Protein AF-A0AAV5VV62-F1 (afdb_monomer)

Sequence (143 aa):
MAAVWFPQSERFVMMEMITSGNMFAATFSAIVTAALCLSPLGWPSAYYVYGIIASVWLLAWMILAADTPKLSKVISETEKEYLKINVQPKPKPAPSIPWRKVLTSRPLVACISCQVAFAYSGTIIQGFFPTFLRDELLVPLSL

Radius of gyration: 22.58 Å; Cα contacts (8 Å, |Δi|>4): 53; chains: 1; bounding box: 57×24×61 Å

Structure (mmCIF, N/CA/C/O backbone):
data_AF-A0AAV5VV62-F1
#
_entry.id   AF-A0AAV5VV62-F1
#
loop_
_atom_site.group_PDB
_atom_site.id
_atom_site.type_symbol
_atom_site.label_atom_id
_atom_site.label_alt_id
_atom_site.label_comp_id
_atom_site.label_asym_id
_atom_site.label_entity_id
_atom_site.label_seq_id
_atom_site.pdbx_PDB_ins_code
_atom_site.Cartn_x
_atom_site.Cartn_y
_atom_site.Cartn_z
_atom_site.occupancy
_atom_site.B_iso_or_equiv
_atom_site.auth_seq_id
_atom_site.auth_comp_id
_atom_site.auth_asym_id
_atom_site.auth_atom_id
_atom_site.pdbx_PDB_model_num
ATOM 1 N N . MET A 1 1 ? -10.902 -7.456 11.497 1.00 56.50 1 MET A N 1
ATOM 2 C CA . MET A 1 1 ? -9.752 -6.997 12.305 1.00 56.50 1 MET A CA 1
ATOM 3 C C . MET A 1 1 ? -9.806 -5.482 12.508 1.00 56.50 1 MET A C 1
ATOM 5 O O . MET A 1 1 ? -10.106 -5.076 13.618 1.00 56.50 1 MET A O 1
ATOM 9 N N . ALA A 1 2 ? -9.687 -4.645 11.466 1.00 62.97 2 ALA A N 1
ATOM 10 C CA . ALA A 1 2 ? -9.634 -3.175 11.610 1.00 62.97 2 ALA A CA 1
ATOM 11 C C . ALA A 1 2 ? -10.806 -2.521 12.379 1.00 62.97 2 ALA A C 1
ATOM 13 O O . ALA A 1 2 ? -10.600 -1.584 13.136 1.00 62.97 2 ALA A O 1
ATOM 14 N N . ALA A 1 3 ? -12.035 -3.034 12.249 1.00 66.12 3 ALA A N 1
ATOM 15 C CA . ALA A 1 3 ? -13.204 -2.453 12.924 1.00 66.12 3 ALA A CA 1
ATOM 16 C C . ALA A 1 3 ? -13.192 -2.578 14.464 1.00 66.12 3 ALA A C 1
ATOM 18 O O . ALA A 1 3 ? -14.009 -1.943 15.117 1.00 66.12 3 ALA A O 1
ATOM 19 N N . VAL A 1 4 ? -12.311 -3.412 15.031 1.00 71.88 4 VAL A N 1
ATOM 20 C CA . VAL A 1 4 ? -12.161 -3.599 16.489 1.00 71.88 4 VAL A CA 1
ATOM 21 C C . VAL A 1 4 ? -11.023 -2.734 17.050 1.00 71.88 4 VAL A C 1
ATOM 23 O O . VAL A 1 4 ? -10.949 -2.526 18.255 1.00 71.88 4 VAL A O 1
ATOM 26 N N . TRP A 1 5 ? -10.149 -2.237 16.173 1.00 75.00 5 TRP A N 1
ATOM 27 C CA . TRP A 1 5 ? -8.947 -1.482 16.523 1.00 75.00 5 TRP A CA 1
ATOM 28 C C . TRP A 1 5 ? -9.119 0.032 16.392 1.00 75.00 5 TRP A C 1
ATOM 30 O O . TRP A 1 5 ? -8.348 0.768 16.989 1.00 75.00 5 TRP A O 1
ATOM 40 N N . PHE A 1 6 ? -10.134 0.498 15.655 1.00 80.31 6 PHE A N 1
ATOM 41 C CA . PHE A 1 6 ? -10.339 1.923 15.396 1.00 80.31 6 PHE A CA 1
ATOM 42 C C . PHE A 1 6 ? -11.774 2.363 15.713 1.00 80.31 6 PHE A C 1
ATOM 44 O O . PHE A 1 6 ? -12.722 1.727 15.229 1.00 80.31 6 PHE A O 1
ATOM 51 N N . PRO A 1 7 ? -11.958 3.459 16.473 1.00 81.38 7 PRO A N 1
ATOM 52 C CA . PRO A 1 7 ? -13.250 4.120 16.639 1.00 81.38 7 PRO A CA 1
ATOM 53 C C . PRO A 1 7 ? -13.842 4.573 15.297 1.00 81.38 7 PRO A C 1
ATOM 55 O O . PRO A 1 7 ? -13.126 4.796 14.320 1.00 81.38 7 PRO A O 1
ATOM 58 N N . GLN A 1 8 ? -15.165 4.757 15.234 1.00 77.88 8 GLN A N 1
ATOM 59 C CA . GLN A 1 8 ? -15.838 5.182 13.995 1.00 77.88 8 GLN A CA 1
ATOM 60 C C . GLN A 1 8 ? -15.353 6.546 13.480 1.00 77.88 8 GLN A C 1
ATOM 62 O O . GLN A 1 8 ? -15.268 6.724 12.267 1.00 77.88 8 GLN A O 1
ATOM 67 N N . SER A 1 9 ? -15.008 7.472 14.380 1.00 80.31 9 SER A N 1
ATOM 68 C CA . SER A 1 9 ? -14.489 8.808 14.054 1.00 80.31 9 SER A CA 1
ATOM 69 C C . SER A 1 9 ? -13.128 8.771 13.354 1.00 80.31 9 SER A C 1
ATOM 71 O O . SER A 1 9 ? -12.882 9.552 12.443 1.00 80.31 9 SER A O 1
ATOM 73 N N . GLU A 1 10 ? -12.254 7.846 13.746 1.00 82.88 10 GLU A N 1
ATOM 74 C CA . GLU A 1 10 ? -10.865 7.770 13.266 1.00 82.88 10 GLU A CA 1
ATOM 75 C C . GLU A 1 10 ? -10.693 6.779 12.111 1.00 82.88 10 GLU A C 1
ATOM 77 O O . GLU A 1 10 ? -9.694 6.795 11.389 1.00 82.88 10 GLU A O 1
ATOM 82 N N . ARG A 1 11 ? -11.686 5.911 11.895 1.00 83.44 11 ARG A N 1
ATOM 83 C CA . ARG A 1 11 ? -11.614 4.836 10.905 1.00 83.44 11 ARG A CA 1
ATOM 84 C C . ARG A 1 11 ? -11.367 5.345 9.488 1.00 83.44 11 ARG A C 1
ATOM 86 O O . ARG A 1 11 ? -10.671 4.672 8.734 1.00 83.44 11 ARG A O 1
ATOM 93 N N . PHE A 1 12 ? -11.943 6.486 9.117 1.00 85.50 12 PHE A N 1
ATOM 94 C CA . PHE A 1 12 ? -11.744 7.054 7.785 1.00 85.50 12 PHE A CA 1
ATOM 95 C C . PHE A 1 12 ? -10.280 7.455 7.567 1.00 85.50 12 PHE A C 1
ATOM 97 O O . PHE A 1 12 ? -9.667 6.993 6.611 1.00 85.50 12 PHE A O 1
ATOM 104 N N . VAL A 1 13 ? -9.692 8.182 8.521 1.00 88.69 13 VAL A N 1
ATOM 105 C CA . VAL A 1 13 ? -8.282 8.608 8.483 1.00 88.69 13 VAL A CA 1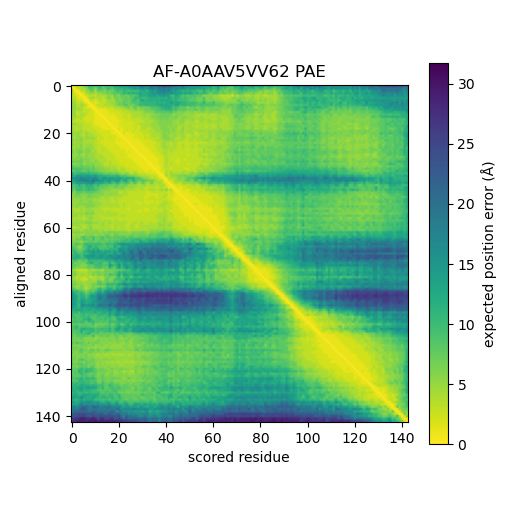
ATOM 106 C C . VAL A 1 13 ? -7.344 7.405 8.391 1.00 88.69 13 VAL A C 1
ATOM 108 O O . VAL A 1 13 ? -6.423 7.389 7.577 1.00 88.69 13 VAL A O 1
ATOM 111 N N . MET A 1 14 ? -7.609 6.351 9.166 1.00 86.69 14 MET A N 1
ATOM 112 C CA . MET A 1 14 ? -6.808 5.126 9.107 1.00 86.69 14 MET A CA 1
ATOM 113 C C . MET A 1 14 ? -6.905 4.422 7.751 1.00 86.69 14 MET A C 1
ATOM 115 O O . MET A 1 14 ? -5.900 3.937 7.236 1.00 86.69 14 MET A O 1
ATOM 119 N N . MET A 1 15 ? -8.095 4.374 7.147 1.00 87.19 15 MET A N 1
ATOM 120 C CA . MET A 1 15 ? -8.266 3.796 5.810 1.00 87.19 15 MET A CA 1
ATOM 121 C C . MET A 1 15 ? -7.532 4.606 4.740 1.00 87.19 15 MET A C 1
ATOM 123 O O . MET A 1 15 ? -6.899 4.020 3.857 1.00 87.19 15 MET A O 1
ATOM 127 N N . GLU A 1 16 ? -7.574 5.934 4.825 1.00 88.44 16 GLU A N 1
ATOM 128 C CA . GLU A 1 16 ? -6.830 6.807 3.916 1.00 88.44 16 GLU A CA 1
ATOM 129 C C . GLU A 1 16 ? -5.318 6.645 4.083 1.00 88.44 16 GLU A C 1
ATOM 131 O O . GLU A 1 16 ? -4.607 6.522 3.087 1.00 88.44 16 GLU A O 1
ATOM 136 N N . MET A 1 17 ? -4.826 6.546 5.320 1.00 90.25 17 MET A N 1
ATOM 137 C CA . MET A 1 17 ? -3.408 6.324 5.610 1.00 90.25 17 MET A CA 1
ATOM 138 C C . MET A 1 17 ? -2.900 4.985 5.057 1.00 90.25 17 MET A C 1
ATOM 140 O O . MET A 1 17 ? -1.804 4.911 4.505 1.00 90.25 17 MET A O 1
ATOM 144 N N . ILE A 1 18 ? -3.702 3.921 5.152 1.00 89.25 18 ILE A N 1
ATOM 145 C CA . ILE A 1 18 ? -3.361 2.625 4.545 1.00 89.25 18 ILE A CA 1
ATOM 146 C C . ILE A 1 18 ? -3.332 2.742 3.013 1.00 89.25 18 ILE A C 1
ATOM 148 O O . ILE A 1 18 ? -2.447 2.192 2.356 1.00 89.25 18 ILE A O 1
ATOM 152 N N . THR A 1 19 ? -4.283 3.478 2.437 1.00 89.25 19 THR A N 1
ATOM 153 C CA . THR A 1 19 ? -4.414 3.618 0.980 1.00 89.25 19 THR A CA 1
ATOM 154 C C . THR A 1 19 ? -3.299 4.477 0.379 1.00 89.25 19 THR A C 1
ATOM 156 O O . THR A 1 19 ? -2.788 4.151 -0.694 1.00 89.25 19 THR A O 1
ATOM 159 N N . SER A 1 20 ? -2.863 5.537 1.062 1.00 91.75 20 SER A N 1
ATOM 160 C CA . SER A 1 20 ? -1.759 6.390 0.601 1.00 91.75 20 SER A CA 1
ATOM 161 C C . SER A 1 20 ? -0.430 5.629 0.533 1.00 91.75 20 SER A C 1
ATOM 163 O O . SER A 1 20 ? 0.35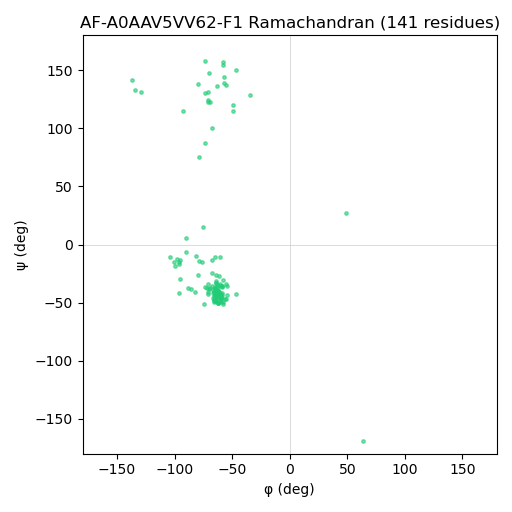0 5.832 -0.403 1.00 91.75 20 SER A O 1
ATOM 165 N N . GLY A 1 21 ? -0.221 4.667 1.440 1.00 90.19 21 GLY A N 1
ATOM 166 C CA . GLY A 1 21 ? 0.922 3.755 1.409 1.00 90.19 21 GLY A CA 1
ATOM 167 C C . GLY A 1 21 ? 1.049 2.984 0.091 1.00 90.19 21 GLY A C 1
ATOM 168 O O . GLY A 1 21 ? 2.162 2.778 -0.389 1.00 90.19 21 GLY A O 1
ATOM 169 N N . ASN A 1 22 ? -0.070 2.633 -0.554 1.00 89.12 22 ASN A N 1
ATOM 170 C CA . ASN A 1 22 ? -0.059 1.937 -1.844 1.00 89.12 22 ASN A CA 1
ATOM 171 C C . ASN A 1 22 ? 0.546 2.795 -2.969 1.00 89.12 22 ASN A C 1
ATOM 173 O O . ASN A 1 22 ? 1.347 2.307 -3.763 1.00 89.12 22 ASN A O 1
ATOM 177 N N . MET A 1 23 ? 0.203 4.085 -3.020 1.00 88.25 23 MET A N 1
ATOM 178 C CA . MET A 1 23 ? 0.731 5.007 -4.038 1.00 88.25 23 MET A CA 1
ATOM 179 C C . MET A 1 23 ? 2.222 5.285 -3.832 1.00 88.25 23 MET A C 1
ATOM 181 O O . MET A 1 23 ? 2.993 5.352 -4.795 1.00 88.25 23 MET A O 1
ATOM 185 N N . PHE A 1 24 ? 2.639 5.387 -2.568 1.00 91.50 24 PHE A N 1
ATOM 186 C CA . PHE A 1 24 ? 4.046 5.536 -2.217 1.00 91.50 24 PHE A CA 1
ATOM 187 C C . PHE A 1 24 ? 4.855 4.294 -2.608 1.00 91.50 24 PHE A C 1
ATOM 189 O O . PHE A 1 24 ? 5.885 4.408 -3.273 1.00 91.50 24 PHE A O 1
ATOM 196 N N . ALA A 1 25 ? 4.353 3.103 -2.269 1.00 90.25 25 ALA A N 1
ATOM 197 C CA . ALA A 1 25 ? 4.985 1.840 -2.630 1.00 90.25 25 ALA A CA 1
ATOM 198 C C . ALA A 1 25 ? 5.097 1.664 -4.152 1.00 90.25 25 ALA A C 1
ATOM 200 O O . ALA A 1 25 ? 6.148 1.248 -4.634 1.00 90.25 25 ALA A O 1
ATOM 201 N N . ALA A 1 26 ? 4.065 2.027 -4.921 1.00 88.50 26 ALA A N 1
ATOM 202 C CA . ALA A 1 26 ? 4.095 1.954 -6.382 1.00 88.50 26 ALA A CA 1
ATOM 203 C C . ALA A 1 26 ? 5.202 2.840 -6.983 1.00 88.50 26 ALA A C 1
ATOM 205 O O . ALA A 1 26 ? 6.015 2.367 -7.774 1.00 88.50 26 ALA A O 1
ATOM 206 N N . THR A 1 27 ? 5.293 4.101 -6.551 1.00 90.00 27 THR A N 1
ATOM 207 C CA . THR A 1 27 ? 6.326 5.032 -7.040 1.00 90.00 27 THR A CA 1
ATOM 208 C C . THR A 1 27 ? 7.729 4.580 -6.638 1.00 90.00 27 THR A C 1
ATOM 210 O O . THR A 1 27 ? 8.637 4.523 -7.467 1.00 90.00 27 THR A O 1
ATOM 213 N N . PHE A 1 28 ? 7.914 4.223 -5.366 1.00 91.69 28 PHE A N 1
ATOM 214 C CA . PHE A 1 28 ? 9.216 3.815 -4.851 1.00 91.69 28 PHE A CA 1
ATOM 215 C C . PHE A 1 28 ? 9.688 2.498 -5.478 1.00 91.69 28 PHE A C 1
ATOM 217 O O . PHE A 1 28 ? 10.849 2.374 -5.866 1.00 91.69 28 PHE A O 1
ATOM 224 N N . SER A 1 29 ? 8.785 1.525 -5.639 1.00 90.12 29 SER A N 1
ATOM 225 C CA . SER A 1 29 ? 9.119 0.247 -6.270 1.00 90.12 29 SER A CA 1
ATOM 226 C C . SER A 1 29 ? 9.498 0.403 -7.739 1.00 90.12 29 SER A C 1
ATOM 228 O O . SER A 1 29 ? 10.458 -0.232 -8.167 1.00 90.12 29 SER A O 1
ATOM 230 N N . ALA A 1 30 ? 8.836 1.286 -8.492 1.00 88.31 30 ALA A N 1
ATOM 231 C CA . ALA A 1 30 ? 9.201 1.560 -9.879 1.00 88.31 30 ALA A CA 1
ATOM 232 C C . ALA A 1 30 ? 10.643 2.090 -10.000 1.00 88.31 30 ALA A C 1
ATOM 234 O O . ALA A 1 30 ? 11.416 1.580 -10.810 1.00 88.31 30 ALA A O 1
ATOM 235 N N . ILE A 1 31 ? 11.034 3.051 -9.152 1.00 89.88 31 ILE A N 1
ATOM 236 C CA . ILE A 1 31 ? 12.390 3.630 -9.149 1.00 89.88 31 ILE A CA 1
ATOM 237 C C . ILE A 1 31 ? 13.435 2.579 -8.759 1.00 89.88 31 ILE A C 1
ATOM 239 O O . ILE A 1 31 ? 14.449 2.423 -9.439 1.00 89.88 31 ILE A O 1
ATOM 243 N N . VAL A 1 32 ? 13.184 1.838 -7.676 1.00 90.25 32 VAL A N 1
ATOM 244 C CA . VAL A 1 32 ? 14.109 0.806 -7.186 1.00 90.25 32 VAL A CA 1
ATOM 245 C C . VAL A 1 32 ? 14.256 -0.323 -8.203 1.00 90.25 32 VAL A C 1
ATOM 247 O O . VAL A 1 32 ? 15.374 -0.743 -8.488 1.00 90.25 32 VAL A O 1
ATOM 250 N N . THR A 1 33 ? 13.154 -0.780 -8.798 1.00 89.69 33 THR A N 1
ATOM 251 C CA . THR A 1 33 ? 13.179 -1.825 -9.831 1.00 89.69 33 THR A CA 1
ATOM 252 C C . THR A 1 33 ? 13.943 -1.353 -11.062 1.00 89.69 33 THR A C 1
ATOM 254 O O . THR A 1 33 ? 14.783 -2.095 -11.560 1.00 89.69 33 THR A O 1
ATOM 257 N N . ALA A 1 34 ? 13.725 -0.116 -11.520 1.00 87.44 34 ALA A N 1
ATOM 258 C CA . ALA A 1 34 ? 14.469 0.445 -12.646 1.00 87.44 34 ALA A CA 1
ATOM 259 C C . ALA A 1 34 ? 15.983 0.479 -12.369 1.00 87.44 34 ALA A C 1
ATOM 261 O O . ALA A 1 34 ? 16.769 0.018 -13.195 1.00 87.44 34 ALA A O 1
ATOM 262 N N . ALA A 1 35 ? 16.397 0.942 -11.185 1.00 87.69 35 ALA A N 1
ATOM 263 C CA . ALA A 1 35 ? 17.806 0.967 -10.792 1.00 87.69 35 ALA A CA 1
ATOM 264 C C . ALA A 1 35 ? 18.422 -0.443 -10.693 1.00 87.69 35 ALA A C 1
ATOM 266 O O . ALA A 1 35 ? 19.560 -0.656 -11.111 1.00 87.69 35 ALA A O 1
ATOM 267 N N . LEU A 1 36 ? 17.670 -1.416 -10.172 1.00 87.75 36 LEU A N 1
ATOM 268 C CA . LEU A 1 36 ? 18.113 -2.807 -10.046 1.00 87.75 36 LEU A CA 1
ATOM 269 C C . LEU A 1 36 ? 18.224 -3.512 -11.403 1.00 87.75 36 LEU A C 1
ATOM 271 O O . LEU A 1 36 ? 19.185 -4.250 -11.623 1.00 87.75 36 LEU A O 1
ATOM 275 N N . CYS A 1 37 ? 17.307 -3.244 -12.334 1.00 85.75 37 CYS A N 1
ATOM 276 C CA . CYS A 1 37 ? 17.363 -3.789 -13.691 1.00 85.75 37 CYS A CA 1
ATOM 277 C C . CYS A 1 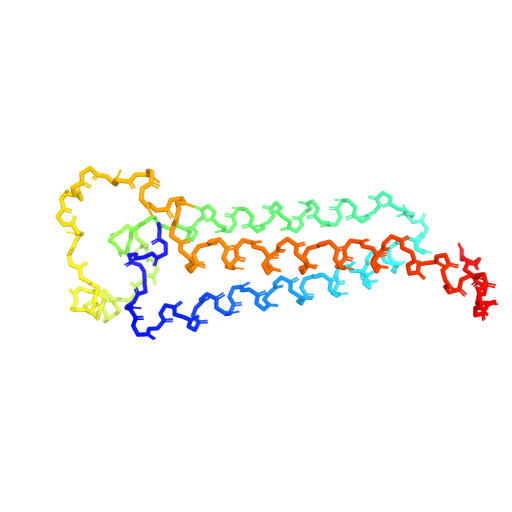37 ? 18.587 -3.300 -14.481 1.00 85.75 37 CYS A C 1
ATOM 279 O O . CYS A 1 37 ? 19.110 -4.058 -15.293 1.00 85.75 37 CYS A O 1
ATOM 281 N N . LEU A 1 38 ? 19.061 -2.075 -14.222 1.00 84.50 38 LEU A N 1
ATOM 282 C CA . LEU A 1 38 ? 20.275 -1.511 -14.833 1.00 84.50 38 LEU A CA 1
ATOM 283 C C . LEU A 1 38 ? 21.574 -2.023 -14.193 1.00 84.50 38 LEU A C 1
ATOM 285 O O . LEU A 1 38 ? 22.660 -1.831 -14.737 1.00 84.50 38 LEU A O 1
ATOM 289 N N . SER A 1 39 ? 21.480 -2.651 -13.022 1.00 83.81 39 SER A N 1
ATOM 290 C CA . SER A 1 39 ? 22.631 -3.222 -12.330 1.00 83.81 39 SER A CA 1
ATOM 291 C C . SER A 1 39 ? 23.110 -4.509 -13.025 1.00 83.81 39 SER A C 1
ATOM 293 O O . SER A 1 39 ? 22.321 -5.191 -13.684 1.00 83.81 39 SER A O 1
ATOM 295 N N . PRO A 1 40 ? 24.376 -4.926 -12.834 1.00 80.00 40 PRO A N 1
ATOM 296 C CA . PRO A 1 40 ? 24.900 -6.151 -13.446 1.00 80.00 40 PRO A CA 1
ATOM 297 C C . PRO A 1 40 ? 24.210 -7.434 -12.950 1.00 80.00 40 PRO A C 1
ATOM 299 O O . PRO A 1 40 ? 24.415 -8.497 -13.530 1.00 80.00 40 PRO A O 1
ATOM 302 N N . LEU A 1 41 ? 23.388 -7.354 -11.895 1.00 77.12 41 LEU A N 1
ATOM 303 C CA . LEU A 1 41 ? 22.574 -8.471 -11.412 1.00 77.12 41 LEU A CA 1
ATOM 304 C C . LEU A 1 41 ? 21.275 -8.659 -12.221 1.00 77.12 41 LEU A C 1
ATOM 306 O O . LEU A 1 41 ? 20.588 -9.667 -12.040 1.00 77.12 41 LEU A O 1
ATOM 310 N N . GLY A 1 42 ? 20.941 -7.709 -13.103 1.00 82.00 42 GLY A N 1
ATOM 311 C CA . GLY A 1 42 ? 19.790 -7.753 -13.998 1.00 82.00 42 GLY A CA 1
ATOM 312 C C . GLY A 1 42 ? 18.435 -7.769 -13.285 1.00 82.00 42 GLY A C 1
ATOM 313 O O . GLY A 1 42 ? 18.319 -7.580 -12.073 1.00 82.00 42 GLY A O 1
ATOM 314 N N . TRP A 1 43 ? 17.383 -8.043 -14.056 1.00 84.12 43 TRP A N 1
ATOM 315 C CA . TRP A 1 43 ? 15.998 -8.095 -13.578 1.00 84.12 43 TRP A CA 1
ATOM 316 C C . TRP A 1 43 ? 15.713 -9.099 -12.437 1.00 84.12 43 TRP A C 1
ATOM 318 O O . TRP A 1 43 ? 14.848 -8.795 -11.610 1.00 84.12 43 TRP A O 1
ATOM 328 N N . PRO A 1 44 ? 16.408 -10.255 -12.299 1.00 88.31 44 PRO A N 1
ATOM 329 C CA . PRO A 1 44 ? 16.124 -11.190 -11.207 1.00 88.31 44 PRO A CA 1
ATOM 330 C C . PRO A 1 44 ? 16.410 -10.597 -9.822 1.00 88.31 44 PRO A C 1
ATOM 332 O O . PRO A 1 44 ? 15.778 -10.988 -8.842 1.00 88.31 44 PRO A O 1
ATOM 335 N N . SER A 1 45 ? 17.328 -9.628 -9.731 1.00 88.19 45 SER A N 1
ATOM 336 C CA . SER A 1 45 ? 17.706 -8.977 -8.470 1.00 88.19 45 SER A CA 1
ATOM 337 C C . SER A 1 45 ? 16.530 -8.301 -7.758 1.00 88.19 45 SER A C 1
ATOM 339 O O . SER A 1 45 ? 16.432 -8.384 -6.532 1.00 88.19 45 SER A O 1
ATOM 341 N N . ALA A 1 46 ? 15.590 -7.718 -8.508 1.00 89.56 46 ALA A N 1
ATOM 342 C CA . ALA A 1 46 ? 14.398 -7.082 -7.954 1.00 89.56 46 ALA A CA 1
ATOM 343 C C . ALA A 1 46 ? 13.543 -8.080 -7.157 1.00 89.56 46 ALA A C 1
ATOM 345 O O . ALA A 1 46 ? 13.128 -7.791 -6.034 1.00 89.56 46 ALA A O 1
ATOM 346 N N . TYR A 1 47 ? 13.352 -9.291 -7.686 1.00 89.50 47 TYR A N 1
ATOM 347 C CA . TYR A 1 47 ? 12.576 -10.343 -7.026 1.00 89.50 47 TYR A CA 1
ATOM 348 C C . TYR A 1 47 ? 13.211 -10.782 -5.705 1.00 89.50 47 TYR A C 1
ATOM 350 O O . TYR A 1 47 ? 12.503 -10.950 -4.711 1.00 89.50 47 TYR A O 1
ATOM 358 N N . TYR A 1 48 ? 14.540 -10.915 -5.668 1.00 91.25 48 TYR A N 1
ATOM 359 C CA . TYR A 1 48 ? 15.252 -11.272 -4.441 1.00 91.25 48 TYR A CA 1
ATOM 360 C C . TYR A 1 48 ? 15.151 -10.175 -3.378 1.00 91.25 48 TYR A C 1
ATOM 362 O O . TYR A 1 48 ? 14.851 -10.474 -2.222 1.00 91.25 48 TYR A O 1
ATOM 370 N N . VAL A 1 49 ? 15.336 -8.906 -3.756 1.00 91.25 49 VAL A N 1
ATOM 371 C CA . VAL A 1 49 ? 15.249 -7.772 -2.821 1.00 91.25 49 VAL A CA 1
ATOM 372 C C . VAL A 1 49 ? 13.844 -7.661 -2.227 1.00 91.25 49 VAL A C 1
ATOM 374 O O . VAL A 1 49 ? 13.698 -7.637 -1.003 1.00 91.25 49 VAL A O 1
ATOM 377 N N . TYR A 1 50 ? 12.799 -7.667 -3.062 1.00 92.50 50 TYR A N 1
ATOM 378 C CA . TYR A 1 50 ? 11.421 -7.606 -2.568 1.00 92.50 50 TYR A CA 1
ATOM 379 C C . TYR A 1 50 ? 11.038 -8.842 -1.750 1.00 92.50 50 TYR A C 1
ATOM 381 O O . TYR A 1 50 ? 10.353 -8.708 -0.737 1.00 92.50 50 TYR A O 1
ATOM 389 N N . GLY A 1 51 ? 11.521 -10.029 -2.130 1.00 93.50 51 GLY A N 1
ATOM 390 C CA . GLY A 1 51 ? 11.291 -11.266 -1.385 1.00 93.50 51 GLY A CA 1
ATOM 391 C C . GLY A 1 51 ? 11.899 -11.243 0.020 1.00 93.50 51 GLY A C 1
ATOM 392 O O . GLY A 1 51 ? 11.234 -11.633 0.983 1.00 93.50 51 GLY A O 1
ATOM 393 N N . ILE A 1 52 ? 13.127 -10.734 0.169 1.00 95.06 52 ILE A N 1
ATOM 394 C CA . ILE A 1 52 ? 13.783 -10.599 1.478 1.00 95.06 52 ILE A CA 1
ATOM 395 C C . ILE A 1 52 ? 13.039 -9.579 2.343 1.00 95.06 52 ILE A C 1
ATOM 397 O O . ILE A 1 52 ? 12.714 -9.882 3.491 1.00 95.06 52 ILE A O 1
ATOM 401 N N . ILE A 1 53 ? 12.716 -8.403 1.794 1.00 94.50 53 ILE A N 1
ATOM 402 C CA . ILE A 1 53 ? 11.978 -7.358 2.521 1.00 94.50 53 ILE A CA 1
ATOM 403 C C . ILE A 1 53 ? 10.622 -7.894 2.998 1.00 94.50 53 ILE A C 1
ATOM 405 O O . ILE A 1 53 ? 10.278 -7.737 4.171 1.00 94.50 53 ILE A O 1
ATOM 409 N N . ALA A 1 54 ? 9.881 -8.580 2.124 1.00 93.81 54 ALA A N 1
ATOM 410 C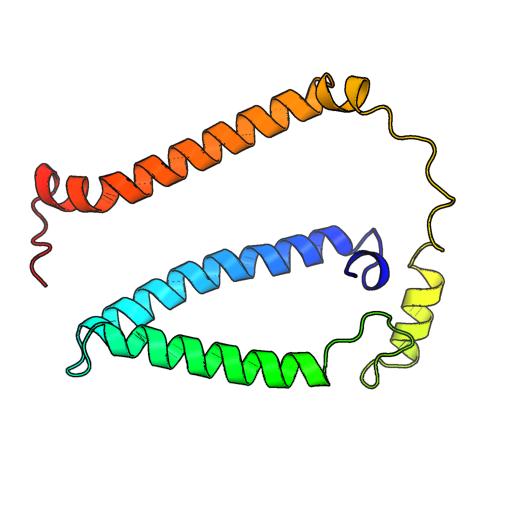 CA . ALA A 1 54 ? 8.599 -9.185 2.470 1.00 93.81 54 ALA A CA 1
ATOM 411 C C . ALA A 1 54 ? 8.742 -10.266 3.552 1.00 93.81 54 ALA A C 1
ATOM 413 O O . ALA A 1 54 ? 7.917 -10.333 4.460 1.00 93.81 54 ALA A O 1
ATOM 414 N N . SER A 1 55 ? 9.802 -11.075 3.497 1.00 96.06 55 SER A N 1
ATOM 415 C CA . SER A 1 55 ? 10.064 -12.123 4.492 1.00 96.06 55 SER A CA 1
ATOM 416 C C . SER A 1 55 ? 10.381 -11.536 5.868 1.00 96.06 55 SER A C 1
ATOM 418 O O . SER A 1 55 ? 9.810 -11.967 6.869 1.00 96.06 55 SER A O 1
ATOM 420 N N . VAL A 1 56 ? 11.241 -10.514 5.933 1.00 96.00 56 VAL A N 1
ATOM 421 C CA . VAL A 1 56 ? 11.558 -9.807 7.186 1.00 96.00 56 VAL A CA 1
ATOM 422 C C . VAL A 1 56 ? 10.306 -9.139 7.755 1.00 96.00 56 VAL A C 1
ATOM 424 O O . VAL A 1 56 ? 10.030 -9.258 8.950 1.00 96.00 56 VAL A O 1
ATOM 427 N N . TRP A 1 57 ? 9.512 -8.489 6.901 1.00 94.19 57 TRP A N 1
ATOM 428 C CA . TRP A 1 57 ? 8.255 -7.873 7.315 1.00 94.19 57 TRP A CA 1
ATOM 429 C C . TRP A 1 57 ? 7.241 -8.901 7.825 1.00 94.19 57 TRP A C 1
ATOM 431 O O . TRP A 1 57 ? 6.592 -8.664 8.839 1.00 94.19 57 TRP A O 1
ATOM 441 N N . LEU A 1 58 ? 7.141 -10.069 7.184 1.00 93.94 58 LEU A N 1
ATOM 442 C CA . LEU A 1 58 ? 6.273 -11.159 7.626 1.00 93.94 58 LEU A CA 1
ATOM 443 C C . LEU A 1 58 ? 6.675 -11.673 9.013 1.00 93.94 58 LEU A C 1
ATOM 445 O O . LEU A 1 58 ? 5.808 -11.868 9.862 1.00 93.94 58 LEU A O 1
ATOM 449 N N . LEU A 1 59 ? 7.974 -11.856 9.264 1.00 94.12 59 LEU A N 1
ATOM 450 C CA . LEU A 1 59 ? 8.479 -12.251 10.583 1.00 94.12 59 LEU A CA 1
ATOM 451 C C . LEU A 1 59 ? 8.117 -11.210 11.651 1.00 94.12 59 LEU A C 1
ATOM 453 O O . LEU A 1 59 ? 7.614 -11.575 12.713 1.00 94.12 59 LEU A O 1
ATOM 457 N N . ALA A 1 60 ? 8.308 -9.921 11.356 1.00 90.50 60 ALA A N 1
ATOM 458 C CA . ALA A 1 60 ? 7.902 -8.842 12.254 1.00 90.50 60 ALA A CA 1
ATOM 459 C C . ALA A 1 60 ? 6.383 -8.845 12.493 1.00 90.50 60 ALA A C 1
ATOM 461 O O . ALA A 1 60 ? 5.928 -8.730 13.633 1.00 90.50 60 ALA A O 1
ATOM 462 N N . TRP A 1 61 ? 5.592 -9.049 11.438 1.00 89.25 61 TRP A N 1
ATOM 463 C CA . TRP A 1 61 ? 4.137 -9.118 11.518 1.00 89.25 61 TRP A CA 1
ATOM 464 C C . TRP A 1 61 ? 3.663 -10.288 12.379 1.00 89.25 61 TRP A C 1
ATOM 466 O O . TRP A 1 61 ? 2.769 -10.107 13.195 1.00 89.25 61 TRP A O 1
ATOM 476 N N . MET A 1 62 ? 4.289 -11.463 12.283 1.00 86.56 62 MET A N 1
ATOM 477 C CA . MET A 1 62 ? 3.942 -12.609 13.135 1.00 86.56 62 MET A CA 1
ATOM 478 C C . MET A 1 62 ? 4.163 -12.341 14.630 1.00 86.56 62 MET A C 1
ATOM 480 O O . MET A 1 62 ? 3.484 -12.938 15.462 1.00 86.56 62 MET A O 1
ATOM 484 N N . ILE A 1 63 ? 5.096 -11.452 14.981 1.00 84.50 63 ILE A N 1
ATOM 485 C CA . ILE A 1 63 ? 5.382 -11.090 16.377 1.00 84.50 63 ILE A CA 1
ATOM 486 C C . ILE A 1 63 ? 4.443 -9.976 16.864 1.00 84.50 63 ILE A C 1
ATOM 488 O O . ILE A 1 63 ? 4.022 -9.985 18.022 1.00 84.50 63 ILE A O 1
ATOM 492 N N . LEU A 1 64 ? 4.136 -9.007 15.997 1.00 82.75 64 LEU A N 1
ATOM 493 C CA . LEU A 1 64 ? 3.437 -7.771 16.365 1.00 82.75 64 LEU A CA 1
ATOM 494 C C . LEU A 1 64 ? 1.921 -7.823 16.140 1.00 82.75 64 LEU A C 1
ATOM 496 O O . LEU A 1 64 ? 1.175 -7.144 16.847 1.00 82.75 64 LEU A O 1
ATOM 500 N N . ALA A 1 65 ? 1.451 -8.596 15.163 1.00 81.56 65 ALA A N 1
ATOM 501 C CA . ALA A 1 65 ? 0.044 -8.629 14.801 1.00 81.56 65 ALA A CA 1
ATOM 502 C C . ALA A 1 65 ? -0.780 -9.385 15.847 1.00 81.56 65 ALA A C 1
ATOM 504 O O . ALA A 1 65 ? -0.474 -10.515 16.224 1.00 81.56 65 ALA A O 1
ATOM 505 N N . ALA A 1 66 ? -1.872 -8.764 16.286 1.00 78.69 66 ALA A N 1
ATOM 506 C CA . ALA A 1 66 ? -2.834 -9.373 17.189 1.00 78.69 66 ALA A CA 1
ATOM 507 C C . ALA A 1 66 ? -4.260 -9.117 16.694 1.00 78.69 66 ALA A C 1
ATOM 509 O O . ALA A 1 66 ? -4.647 -7.987 16.393 1.00 78.69 66 ALA A O 1
ATOM 510 N N . ASP A 1 67 ? -5.079 -10.167 16.665 1.00 72.12 67 ASP A N 1
ATOM 511 C CA . ASP A 1 67 ? -6.453 -10.077 16.161 1.00 72.12 67 ASP A CA 1
ATOM 512 C C . ASP A 1 67 ? -7.371 -9.230 17.046 1.00 72.12 67 ASP A C 1
ATOM 514 O O . ASP A 1 67 ? -8.385 -8.701 16.585 1.00 72.12 67 ASP A O 1
ATOM 518 N N . THR A 1 68 ? -7.043 -9.112 18.333 1.00 65.94 68 THR A N 1
ATOM 519 C CA . THR A 1 68 ? -7.833 -8.365 19.314 1.00 65.94 68 THR A CA 1
ATOM 520 C C . THR A 1 68 ? -6.904 -7.547 20.211 1.00 65.94 68 THR A C 1
ATOM 522 O O . THR A 1 68 ? -5.900 -8.097 20.668 1.00 65.94 68 THR A O 1
ATOM 525 N N . PRO A 1 69 ? -7.271 -6.307 20.589 1.00 67.19 69 PRO A N 1
ATOM 526 C CA . PRO A 1 69 ? -6.500 -5.485 21.536 1.00 67.19 69 PRO A CA 1
ATOM 527 C C . PRO A 1 69 ? -6.352 -6.114 22.937 1.00 67.19 69 PRO A C 1
ATOM 529 O O . PRO A 1 69 ? -5.571 -5.664 23.766 1.00 67.19 69 PRO A O 1
ATOM 532 N N . LYS A 1 70 ? -7.093 -7.192 23.227 1.00 61.97 70 LYS A N 1
ATOM 533 C CA . LYS A 1 70 ? -6.931 -8.004 24.445 1.00 61.97 70 LYS A CA 1
ATOM 534 C C . LYS A 1 70 ? -5.759 -8.991 24.371 1.00 61.97 70 LYS A C 1
ATOM 536 O O . LYS A 1 70 ? -5.254 -9.390 25.410 1.00 61.97 70 LYS A O 1
ATOM 541 N N . LEU A 1 71 ? -5.376 -9.409 23.164 1.00 64.25 71 LEU A N 1
ATOM 542 C CA . LEU A 1 71 ? -4.314 -10.388 22.903 1.00 64.25 71 LEU A CA 1
ATOM 543 C C . LEU A 1 71 ? -2.982 -9.717 22.541 1.00 64.25 71 LEU A C 1
ATOM 545 O O . LEU A 1 71 ? -1.944 -10.374 22.529 1.00 64.25 71 LEU A O 1
ATOM 549 N N . SER A 1 72 ? -2.996 -8.415 22.252 1.00 66.62 72 SER A N 1
ATOM 550 C CA . SER A 1 72 ? -1.790 -7.657 21.939 1.00 66.62 72 SER A CA 1
ATOM 551 C C . SER A 1 72 ? -0.920 -7.461 23.176 1.00 66.62 72 SER A C 1
ATOM 553 O O . SER A 1 72 ? -1.359 -6.878 24.168 1.00 66.62 72 SER A O 1
ATOM 555 N N . LYS A 1 73 ? 0.344 -7.882 23.079 1.00 61.69 73 LYS A N 1
ATOM 556 C CA . LYS A 1 73 ? 1.366 -7.680 24.119 1.00 61.69 73 LYS A CA 1
ATOM 557 C C . LYS A 1 73 ? 1.921 -6.249 24.172 1.00 61.69 73 LYS A C 1
ATOM 559 O O . LYS A 1 73 ? 2.569 -5.901 25.147 1.00 61.69 73 LYS A O 1
ATOM 564 N N . VAL A 1 74 ? 1.684 -5.448 23.130 1.00 69.50 74 VAL A N 1
ATOM 565 C CA . VAL A 1 74 ? 2.349 -4.148 22.900 1.00 69.50 74 VAL A CA 1
ATOM 566 C C . VAL A 1 74 ? 1.451 -2.946 23.234 1.00 69.50 74 VAL A C 1
ATOM 568 O O . VAL A 1 74 ? 1.924 -1.819 23.296 1.00 69.50 74 VAL A O 1
ATOM 571 N N . ILE A 1 75 ? 0.154 -3.163 23.469 1.00 76.19 75 ILE A N 1
ATOM 572 C CA . ILE A 1 75 ? -0.804 -2.069 23.666 1.00 76.19 75 ILE A CA 1
ATOM 573 C C . ILE A 1 75 ? -0.736 -1.501 25.096 1.00 76.19 75 ILE A C 1
ATOM 575 O O . ILE A 1 75 ? -0.673 -2.259 26.071 1.00 76.19 75 ILE A O 1
ATOM 579 N N . SER A 1 76 ? -0.802 -0.173 25.223 1.00 77.25 76 SER A N 1
ATOM 580 C CA . SER A 1 76 ? -0.845 0.518 26.519 1.00 77.25 76 SER A CA 1
ATOM 581 C C . SER A 1 76 ? -2.185 0.296 27.231 1.00 77.25 76 SER A C 1
ATOM 583 O O . SER A 1 76 ? -3.235 0.218 26.593 1.00 77.25 76 SER A O 1
ATOM 585 N N . GLU A 1 77 ? -2.179 0.249 28.567 1.00 76.62 77 GLU A N 1
ATOM 586 C CA . GLU A 1 77 ? -3.413 0.161 29.368 1.00 76.62 77 GLU A CA 1
ATOM 587 C C . GLU A 1 77 ? -4.355 1.352 29.115 1.00 76.62 77 GLU A C 1
ATOM 589 O O . GLU A 1 77 ? -5.569 1.170 29.022 1.00 76.62 77 GLU A O 1
ATOM 594 N N . THR A 1 78 ? -3.802 2.549 28.886 1.00 77.25 78 THR A N 1
ATOM 595 C CA . THR A 1 78 ? -4.576 3.754 28.537 1.00 77.25 78 THR A CA 1
ATOM 596 C C . THR A 1 78 ? -5.337 3.596 27.218 1.00 77.25 78 THR A C 1
ATOM 598 O O . THR A 1 78 ? -6.502 3.977 27.109 1.00 77.25 78 THR A O 1
ATOM 601 N N . GLU A 1 79 ? -4.703 2.983 26.220 1.00 79.38 79 GLU A N 1
ATOM 602 C CA . GLU A 1 79 ? -5.296 2.739 24.906 1.00 79.38 79 GLU A CA 1
ATOM 603 C C . GLU A 1 79 ? -6.343 1.618 24.968 1.00 79.38 79 GLU A C 1
ATOM 605 O O . GLU A 1 79 ? -7.410 1.727 24.362 1.00 79.38 79 GLU A O 1
ATOM 610 N N . LYS A 1 80 ? -6.113 0.575 25.781 1.00 77.19 80 LYS A N 1
ATOM 611 C CA . LYS A 1 80 ? -7.129 -0.462 26.039 1.00 77.19 80 LYS A CA 1
ATOM 612 C C . LYS A 1 80 ? -8.406 0.131 26.626 1.00 77.19 80 LYS A C 1
ATOM 614 O O . LYS A 1 80 ? -9.498 -0.306 26.259 1.00 77.19 80 LYS A O 1
ATOM 619 N N . GLU A 1 81 ? -8.289 1.073 27.558 1.00 79.12 81 GLU A N 1
ATOM 620 C CA . GLU A 1 81 ? -9.444 1.725 28.177 1.00 79.12 81 GLU A CA 1
ATOM 621 C C . GLU A 1 81 ? -10.158 2.668 27.201 1.00 79.12 81 GLU A C 1
ATOM 623 O O . GLU A 1 81 ? -11.380 2.585 27.061 1.00 79.12 81 GLU A O 1
ATOM 628 N N . TYR A 1 82 ? -9.405 3.447 26.418 1.00 80.25 82 TYR A N 1
ATOM 629 C CA . TYR A 1 82 ? -9.950 4.264 25.330 1.00 80.25 82 TYR A CA 1
ATOM 630 C C . TYR A 1 82 ? -10.753 3.432 24.319 1.00 80.25 82 TYR A C 1
ATOM 632 O O . TYR A 1 82 ? -11.890 3.783 23.986 1.00 80.25 82 TYR A O 1
ATOM 640 N N . LEU A 1 83 ? -10.210 2.295 23.869 1.00 80.19 83 LEU A N 1
ATOM 641 C CA . LEU A 1 83 ? -10.885 1.412 22.917 1.00 80.19 83 LEU A CA 1
ATOM 642 C C . LEU A 1 83 ? -12.119 0.735 23.527 1.00 80.19 83 LEU A C 1
ATOM 644 O O . LEU A 1 83 ? -13.123 0.585 22.836 1.00 80.19 83 LEU A O 1
ATOM 648 N N . LYS A 1 84 ? -12.102 0.362 24.815 1.00 75.69 84 LYS A N 1
ATOM 649 C CA . LYS A 1 84 ? -13.295 -0.184 25.497 1.00 75.69 84 LYS A CA 1
ATOM 650 C C . LYS A 1 84 ? -14.463 0.804 25.514 1.00 75.69 84 LYS A C 1
ATOM 652 O O . LYS A 1 84 ? -15.608 0.366 25.443 1.00 75.69 84 LYS A O 1
ATOM 657 N N . ILE A 1 85 ? -14.173 2.098 25.639 1.00 77.38 85 ILE A N 1
ATOM 658 C CA . ILE A 1 85 ? -15.187 3.156 25.720 1.00 77.38 85 ILE A CA 1
ATOM 659 C C . ILE A 1 85 ? -15.685 3.546 24.320 1.00 77.38 85 ILE A C 1
ATOM 661 O O . ILE A 1 85 ? -16.884 3.731 24.126 1.00 77.38 85 ILE A O 1
ATOM 665 N N . ASN A 1 86 ? -14.783 3.645 23.337 1.00 76.69 86 ASN A N 1
ATOM 666 C CA . ASN A 1 86 ? -15.082 4.242 22.028 1.00 76.69 86 ASN A CA 1
ATOM 667 C C . ASN A 1 86 ? -15.363 3.232 20.902 1.00 76.69 86 ASN A C 1
ATOM 669 O O . ASN A 1 86 ? -15.911 3.604 19.861 1.00 76.69 86 ASN A O 1
ATOM 673 N N . VAL A 1 87 ? -15.022 1.952 21.079 1.00 76.25 87 VAL A N 1
ATOM 674 C CA . VAL A 1 87 ? -15.362 0.892 20.120 1.00 76.25 87 VAL A CA 1
ATOM 675 C C . VAL A 1 87 ? -16.685 0.261 20.542 1.00 76.25 87 VAL A C 1
ATOM 677 O O . VAL A 1 87 ? -16.783 -0.368 21.594 1.00 76.25 87 VAL A O 1
ATOM 680 N N . GLN A 1 88 ? -17.723 0.418 19.713 1.00 64.81 8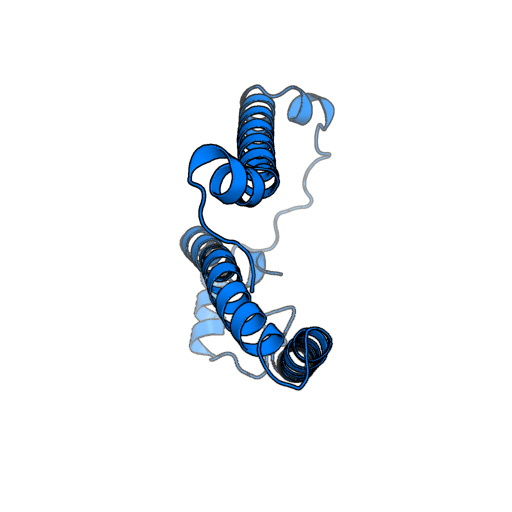8 GLN A N 1
ATOM 681 C CA . GLN A 1 88 ? -19.040 -0.145 20.016 1.00 64.81 88 GLN A CA 1
ATOM 682 C C . GLN A 1 88 ? -18.959 -1.671 20.230 1.00 64.81 88 GLN A C 1
ATOM 684 O O . GLN A 1 88 ? -18.274 -2.365 19.467 1.00 64.81 88 GLN A O 1
ATOM 689 N N . PRO A 1 89 ? -19.676 -2.223 21.229 1.00 61.47 89 PRO A N 1
ATOM 690 C CA . PRO A 1 89 ? -19.768 -3.664 21.416 1.00 61.47 89 PRO A CA 1
ATOM 691 C C . PRO A 1 89 ? -20.321 -4.317 20.144 1.00 61.47 89 PRO A C 1
ATOM 693 O O . PRO A 1 89 ? -21.159 -3.729 19.459 1.00 61.47 89 PRO A O 1
ATOM 696 N N . LYS A 1 90 ? -19.810 -5.519 19.827 1.00 60.19 90 LYS A N 1
ATOM 697 C CA . LYS A 1 90 ? -20.101 -6.280 18.597 1.00 60.19 90 LYS A CA 1
ATOM 698 C C . LYS A 1 90 ? -21.553 -6.069 18.137 1.00 60.19 90 LYS A C 1
ATOM 700 O O . LYS A 1 90 ? -22.459 -6.275 18.950 1.00 60.19 90 LYS A O 1
ATOM 705 N N . PRO A 1 91 ? -21.793 -5.703 16.863 1.00 62.25 91 PRO A N 1
ATOM 706 C CA . PRO A 1 91 ? -23.151 -5.526 16.373 1.00 62.25 91 PRO A CA 1
ATOM 707 C C . PRO A 1 91 ? -23.956 -6.806 16.626 1.00 62.25 91 PR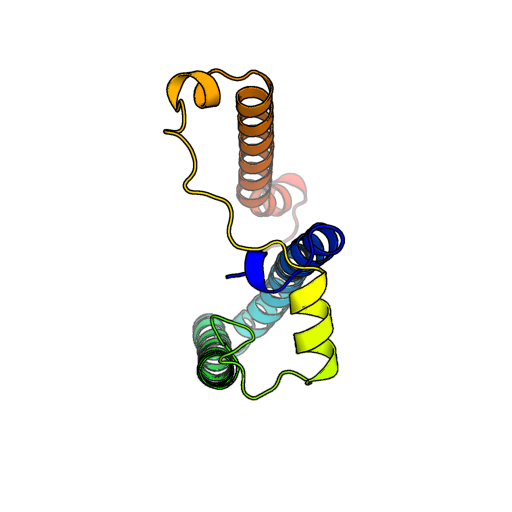O A C 1
ATOM 709 O O . PRO A 1 91 ? -23.448 -7.916 16.441 1.00 62.25 91 PRO A O 1
ATOM 712 N N . LYS A 1 92 ? -25.206 -6.639 17.085 1.00 62.75 92 LYS A N 1
ATOM 713 C CA . LYS A 1 92 ? -26.199 -7.719 17.221 1.00 62.75 92 LYS A CA 1
ATOM 714 C C . LYS A 1 92 ? -26.223 -8.557 15.931 1.00 62.75 92 LYS A C 1
ATOM 716 O O . LYS A 1 92 ? -25.948 -7.986 14.873 1.00 62.75 92 LYS A O 1
ATOM 721 N N . PRO A 1 93 ? -26.548 -9.868 15.985 1.00 67.75 93 PRO A N 1
ATOM 722 C CA . PRO A 1 93 ? -26.609 -10.703 14.787 1.00 67.75 93 PRO A CA 1
ATOM 723 C C . PRO A 1 93 ? -27.441 -9.989 13.724 1.00 67.75 93 PRO A C 1
ATOM 725 O O . PRO A 1 93 ? -28.610 -9.668 13.945 1.00 67.75 93 PRO A O 1
ATOM 728 N N . ALA A 1 94 ? -26.778 -9.635 12.622 1.00 68.75 94 ALA A N 1
ATOM 729 C CA . ALA A 1 94 ? -27.388 -8.829 11.586 1.00 68.75 94 ALA A CA 1
ATOM 730 C C . ALA A 1 94 ? -28.564 -9.616 10.987 1.00 68.75 94 ALA A C 1
ATOM 732 O O . ALA A 1 94 ? -28.423 -10.819 10.745 1.00 68.75 94 ALA A O 1
ATOM 733 N N . PRO A 1 95 ? -29.720 -8.975 10.748 1.00 77.62 95 PRO A N 1
ATOM 734 C CA . PRO A 1 95 ? -30.803 -9.622 10.023 1.00 77.62 95 PRO A CA 1
ATOM 735 C C . PRO A 1 95 ? -30.316 -10.066 8.637 1.00 77.62 95 PRO A C 1
ATOM 737 O O . PRO A 1 95 ? -29.372 -9.491 8.089 1.00 77.62 95 PRO A O 1
ATOM 740 N N . SER A 1 96 ? -30.970 -11.087 8.072 1.00 81.50 96 SER A N 1
ATOM 741 C CA . SER A 1 96 ? -30.640 -11.612 6.742 1.00 81.50 96 SER A CA 1
ATOM 742 C C . SER A 1 96 ? -30.536 -10.472 5.726 1.00 81.50 96 SER A C 1
ATOM 744 O O . SER A 1 96 ? -31.484 -9.706 5.530 1.00 81.50 96 SER A O 1
ATOM 746 N N . ILE A 1 97 ? -29.355 -10.329 5.122 1.00 81.06 97 ILE A N 1
ATOM 747 C CA . ILE A 1 97 ? -29.043 -9.220 4.221 1.00 81.06 97 ILE A CA 1
ATOM 748 C C . ILE A 1 97 ? -29.871 -9.402 2.940 1.00 81.06 97 ILE A C 1
ATOM 750 O O . ILE A 1 97 ? -29.741 -10.431 2.271 1.00 81.06 97 ILE A O 1
ATOM 754 N N . PRO A 1 98 ? -30.706 -8.425 2.539 1.00 88.00 98 PRO A N 1
ATOM 755 C CA . PRO A 1 98 ? -31.521 -8.541 1.337 1.00 88.00 98 PRO A CA 1
ATOM 756 C C . PRO A 1 98 ? -30.676 -8.270 0.082 1.00 88.00 98 PRO A C 1
ATOM 758 O O . PRO A 1 98 ? -30.799 -7.216 -0.546 1.00 88.00 98 PRO A O 1
ATOM 761 N N . TRP A 1 99 ? -29.833 -9.230 -0.308 1.00 87.00 99 TRP A N 1
ATOM 762 C CA . TRP A 1 99 ? -28.873 -9.134 -1.419 1.00 87.00 99 TRP A CA 1
ATOM 763 C C . TRP A 1 99 ? -29.462 -8.557 -2.706 1.00 87.00 99 TRP A C 1
ATOM 765 O O . TRP A 1 99 ? -28.859 -7.686 -3.323 1.00 87.00 99 TRP A O 1
ATOM 775 N N . ARG A 1 100 ? -30.683 -8.966 -3.075 1.00 84.06 100 ARG A N 1
ATOM 776 C CA . ARG A 1 100 ? -31.356 -8.459 -4.278 1.00 84.06 100 ARG A CA 1
ATOM 777 C C . 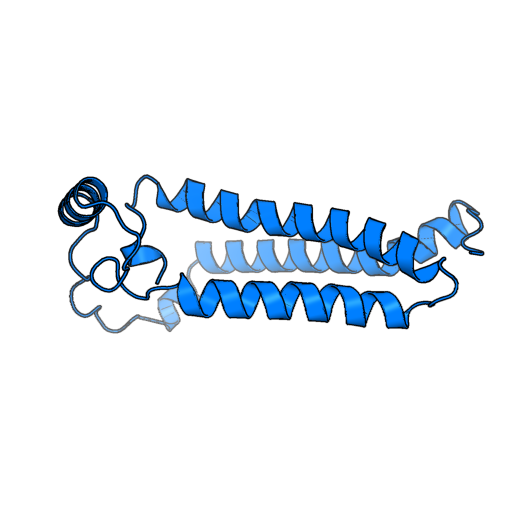ARG A 1 100 ? -31.606 -6.949 -4.210 1.00 84.06 100 ARG A C 1
ATOM 779 O O . ARG A 1 100 ? -31.358 -6.251 -5.181 1.00 84.06 100 ARG A O 1
ATOM 786 N N . LYS A 1 101 ? -32.048 -6.430 -3.059 1.00 84.06 101 LYS A N 1
ATOM 787 C CA . LYS A 1 101 ? -32.287 -4.986 -2.877 1.00 84.06 101 LYS A CA 1
ATOM 788 C C . LYS A 1 101 ? -30.982 -4.194 -2.816 1.00 84.06 101 LYS A C 1
ATOM 790 O O . LYS A 1 101 ? -30.943 -3.067 -3.295 1.00 84.06 101 LYS A O 1
ATOM 795 N N . VAL A 1 102 ? -29.927 -4.787 -2.258 1.00 86.00 102 VAL A N 1
ATOM 796 C CA . VAL A 1 102 ? -28.590 -4.179 -2.224 1.00 86.00 102 VAL A CA 1
ATOM 797 C C . VAL A 1 102 ? -28.035 -4.048 -3.643 1.00 86.00 102 VAL A C 1
ATOM 799 O O . VAL A 1 102 ? -27.654 -2.949 -4.041 1.00 86.00 102 VAL A O 1
ATOM 802 N N . LEU A 1 103 ? -28.079 -5.126 -4.433 1.00 85.31 103 LEU A N 1
ATOM 803 C CA . LEU A 1 103 ? -27.552 -5.157 -5.802 1.00 85.31 103 LEU A CA 1
ATOM 804 C C . LEU A 1 103 ? -28.291 -4.217 -6.763 1.00 85.31 103 LEU A C 1
ATOM 806 O O . LEU A 1 103 ? -27.671 -3.650 -7.654 1.00 85.31 103 LEU A O 1
ATOM 810 N N . THR A 1 104 ? -29.598 -4.013 -6.581 1.00 88.50 104 THR A N 1
ATOM 811 C CA . THR A 1 104 ? -30.389 -3.088 -7.418 1.00 88.50 104 THR A CA 1
ATOM 812 C C . THR A 1 104 ? -30.423 -1.655 -6.867 1.00 88.50 104 THR A C 1
ATOM 814 O O . THR A 1 104 ? -31.143 -0.802 -7.387 1.00 88.50 104 THR A O 1
ATOM 817 N N . SER A 1 105 ? -29.679 -1.352 -5.800 1.00 93.12 105 SER A N 1
ATOM 818 C CA . SER A 1 105 ? -29.668 -0.003 -5.233 1.00 93.12 105 SER A CA 1
ATOM 819 C C . SER A 1 105 ? -28.927 0.978 -6.154 1.00 93.12 105 SER A C 1
ATOM 821 O O . SER A 1 105 ? -27.812 0.719 -6.606 1.00 93.12 105 SER A O 1
ATOM 823 N N . ARG A 1 106 ? -29.547 2.137 -6.424 1.00 90.12 106 ARG A N 1
ATOM 824 C CA . ARG A 1 106 ? -28.968 3.186 -7.287 1.00 90.12 106 ARG A CA 1
ATOM 825 C C . ARG A 1 106 ? -27.565 3.636 -6.844 1.00 90.12 106 ARG A C 1
ATOM 827 O O . ARG A 1 106 ? -26.709 3.747 -7.718 1.00 90.12 106 ARG A O 1
ATOM 834 N N . PRO A 1 107 ? -27.290 3.852 -5.540 1.00 91.69 107 PRO A N 1
ATOM 835 C CA . PRO A 1 107 ? -25.957 4.256 -5.098 1.00 91.69 107 PRO A CA 1
ATOM 836 C C . PRO A 1 107 ? -24.898 3.187 -5.375 1.00 91.69 107 PRO A C 1
ATOM 838 O O . PRO A 1 107 ? -23.799 3.519 -5.800 1.00 91.69 107 PRO A O 1
ATOM 841 N N . LEU A 1 108 ? -25.229 1.902 -5.194 1.00 91.44 108 LEU A N 1
ATOM 842 C CA . LEU A 1 108 ? -24.289 0.813 -5.453 1.00 91.44 108 LEU A CA 1
ATOM 843 C C . LEU A 1 108 ? -23.946 0.722 -6.942 1.00 91.44 108 LEU A C 1
ATOM 845 O O . LEU A 1 108 ? -22.772 0.661 -7.290 1.00 91.44 108 LEU A O 1
ATOM 849 N N . VAL A 1 109 ? -24.956 0.751 -7.817 1.00 92.12 109 VAL A N 1
ATOM 850 C CA . VAL A 1 109 ? -24.739 0.694 -9.271 1.00 92.12 109 VAL A CA 1
ATOM 851 C C . VAL A 1 109 ? -23.915 1.895 -9.742 1.00 92.12 109 VAL A C 1
ATOM 853 O O . VAL A 1 109 ? -22.974 1.717 -10.513 1.00 92.12 109 VAL A O 1
ATOM 856 N N . ALA A 1 110 ? -24.200 3.096 -9.225 1.00 93.81 110 ALA A N 1
ATOM 857 C CA . ALA A 1 110 ? -23.411 4.290 -9.515 1.00 93.81 110 ALA A CA 1
ATOM 858 C C . ALA A 1 110 ? -21.945 4.124 -9.073 1.00 93.81 110 ALA A C 1
ATOM 860 O O . ALA A 1 110 ? -21.039 4.314 -9.886 1.00 93.81 110 ALA A O 1
ATOM 861 N N . CYS A 1 111 ? -21.699 3.686 -7.834 1.00 93.69 111 CYS A N 1
ATOM 862 C CA . CYS A 1 111 ? -20.345 3.443 -7.330 1.00 93.69 111 CYS A CA 1
ATOM 863 C C . CYS A 1 111 ? -19.593 2.383 -8.144 1.00 93.69 111 CYS A C 1
ATOM 865 O O . CYS A 1 111 ? -18.435 2.597 -8.491 1.00 93.69 111 CYS A O 1
ATOM 867 N N . ILE A 1 112 ? -20.244 1.267 -8.492 1.00 93.62 112 ILE A N 1
ATOM 868 C CA . ILE A 1 112 ? -19.636 0.213 -9.315 1.00 93.62 112 ILE A CA 1
ATOM 869 C C . ILE A 1 112 ? -19.270 0.767 -10.691 1.00 93.62 112 ILE A C 1
ATOM 871 O O . ILE A 1 112 ? -18.150 0.562 -11.148 1.00 93.62 112 ILE A O 1
ATOM 875 N N . SER A 1 113 ? -20.183 1.500 -11.334 1.00 93.88 113 SER A N 1
ATOM 876 C CA . SER A 1 113 ? -19.927 2.077 -12.657 1.00 93.88 113 SER A CA 1
ATOM 877 C C . SER A 1 113 ? -18.749 3.057 -12.640 1.00 93.88 113 SER A C 1
ATOM 879 O O . SER A 1 113 ? -17.890 2.997 -13.517 1.00 93.88 113 SER A O 1
ATOM 881 N N . CYS A 1 114 ? -18.648 3.882 -11.592 1.00 94.88 114 CYS A N 1
ATOM 882 C CA . CYS A 1 114 ? -17.528 4.795 -11.384 1.00 94.88 114 CYS A CA 1
ATOM 883 C C . CYS A 1 114 ? -16.211 4.031 -11.180 1.00 94.88 114 CYS A C 1
ATOM 885 O O . CYS A 1 114 ? -15.213 4.334 -11.831 1.00 94.88 114 CYS A O 1
ATOM 887 N N . GLN A 1 115 ? -16.217 2.987 -10.346 1.00 94.25 115 GLN A N 1
ATOM 888 C CA . GLN A 1 115 ? -15.026 2.180 -10.083 1.00 94.25 115 GLN A CA 1
ATOM 889 C C . GLN A 1 115 ? -14.537 1.447 -11.337 1.00 94.25 115 GLN A C 1
ATOM 891 O O . GLN A 1 115 ? -13.331 1.366 -11.570 1.00 94.25 115 GLN A O 1
ATOM 896 N N . VAL A 1 116 ? -15.459 0.934 -12.157 1.00 94.94 116 VAL A N 1
ATOM 897 C CA . VAL A 1 116 ? -15.133 0.295 -13.439 1.00 94.94 116 VAL A CA 1
ATOM 898 C C . VAL A 1 116 ? -14.529 1.311 -14.402 1.00 94.94 116 VAL A C 1
ATOM 900 O O . VAL A 1 116 ? -13.484 1.033 -14.982 1.00 94.94 116 VAL A O 1
ATOM 903 N N . ALA A 1 117 ? -15.129 2.496 -14.538 1.00 95.31 117 ALA A N 1
ATOM 904 C CA . ALA A 1 117 ? -14.596 3.553 -15.395 1.00 95.31 117 ALA A CA 1
ATOM 905 C C . ALA A 1 117 ? -13.191 3.997 -14.953 1.00 95.31 117 ALA A C 1
ATOM 907 O O . ALA A 1 117 ? -12.298 4.149 -15.791 1.00 95.31 117 ALA A O 1
ATOM 908 N N . PHE A 1 118 ? -12.973 4.145 -13.643 1.00 93.62 118 PHE A N 1
ATOM 909 C CA . PHE A 1 118 ? -11.670 4.474 -13.069 1.00 93.62 118 PHE A CA 1
ATOM 910 C C . PHE A 1 118 ? -10.626 3.386 -13.357 1.00 93.62 118 PHE A C 1
ATOM 912 O O . PHE A 1 118 ? -9.549 3.686 -13.872 1.00 93.62 118 PHE A O 1
ATOM 919 N N . ALA A 1 119 ? -10.957 2.119 -13.088 1.00 91.75 119 ALA A N 1
ATOM 920 C CA . ALA A 1 119 ? -10.056 0.995 -13.336 1.00 91.75 119 ALA A CA 1
ATOM 921 C C . ALA A 1 119 ? -9.718 0.856 -14.829 1.00 91.75 119 ALA A C 1
ATOM 923 O O . ALA A 1 119 ? -8.548 0.733 -15.186 1.00 91.75 119 ALA A O 1
ATOM 924 N N . TYR A 1 120 ? -10.727 0.948 -15.699 1.00 92.94 120 TYR A N 1
ATOM 925 C CA . TYR A 1 120 ? -10.559 0.884 -17.148 1.00 92.94 120 TYR A CA 1
ATOM 926 C C . TYR A 1 120 ? -9.613 1.979 -17.655 1.00 92.94 120 TYR A C 1
ATOM 928 O O . TYR A 1 120 ? -8.627 1.683 -18.332 1.00 92.94 120 TYR A O 1
ATOM 936 N N . SER A 1 121 ? -9.848 3.228 -17.244 1.00 92.12 121 SER A N 1
ATOM 937 C CA . SER A 1 121 ? -8.999 4.367 -17.617 1.00 92.12 121 SER A CA 1
ATOM 938 C C . SER A 1 121 ? -7.555 4.171 -17.147 1.00 92.12 121 SER A C 1
ATOM 940 O O . SER A 1 121 ? -6.623 4.378 -17.923 1.00 92.12 121 SER A O 1
ATOM 942 N N . GLY A 1 122 ? -7.358 3.700 -15.910 1.00 88.75 122 GLY A N 1
ATOM 943 C CA . GLY A 1 122 ? -6.030 3.403 -15.372 1.00 88.75 122 GLY A CA 1
ATOM 944 C C . GLY A 1 122 ? -5.288 2.327 -16.171 1.00 88.75 122 GLY A C 1
ATOM 945 O O . GLY A 1 122 ? -4.115 2.505 -16.495 1.00 88.75 122 GLY A O 1
ATOM 946 N N . THR A 1 123 ? -5.973 1.241 -16.545 1.00 89.06 123 THR A N 1
ATOM 947 C CA . THR A 1 123 ? -5.359 0.151 -17.326 1.00 89.06 123 THR A CA 1
ATOM 948 C C . THR A 1 123 ? -4.970 0.571 -18.739 1.00 89.06 123 THR A C 1
ATOM 950 O O . THR A 1 123 ? -3.892 0.201 -19.198 1.00 89.06 123 THR A O 1
ATOM 953 N N . ILE A 1 124 ? -5.797 1.381 -19.410 1.00 91.81 124 ILE A N 1
ATOM 954 C CA . ILE A 1 124 ? -5.470 1.919 -20.736 1.00 91.81 124 ILE A CA 1
ATOM 955 C C . ILE A 1 124 ? -4.231 2.796 -20.649 1.00 91.81 124 ILE A C 1
ATOM 957 O O . ILE A 1 124 ? -3.292 2.596 -21.415 1.00 91.81 124 ILE A O 1
ATOM 961 N N . ILE A 1 125 ? -4.206 3.735 -19.701 1.00 89.31 125 ILE A N 1
ATOM 962 C CA . ILE A 1 125 ? -3.060 4.628 -19.546 1.00 89.31 125 ILE A CA 1
ATOM 963 C C . ILE A 1 125 ? -1.803 3.793 -19.314 1.00 89.31 125 ILE A C 1
ATOM 965 O O . ILE A 1 125 ? -0.856 3.937 -20.071 1.00 89.31 125 ILE A O 1
ATOM 969 N N . GLN A 1 126 ? -1.794 2.856 -18.365 1.00 85.06 126 GLN A N 1
ATOM 970 C CA . GLN A 1 126 ? -0.593 2.051 -18.116 1.00 85.06 126 GLN A CA 1
ATOM 971 C C . GLN A 1 126 ? -0.169 1.172 -19.301 1.00 85.06 126 GLN A C 1
ATOM 973 O O . GLN A 1 126 ? 1.028 1.023 -19.534 1.00 85.06 126 GLN A O 1
ATOM 978 N N . GLY A 1 127 ? -1.118 0.613 -20.057 1.00 86.94 127 GLY A N 1
ATOM 979 C CA . GLY A 1 127 ? -0.815 -0.243 -21.206 1.00 86.94 127 GLY A CA 1
ATOM 980 C C . GLY A 1 127 ? -0.244 0.519 -22.403 1.00 86.94 127 GLY A C 1
ATOM 981 O O . GLY A 1 127 ? 0.697 0.048 -23.037 1.00 86.94 127 GLY A O 1
ATOM 982 N N . PHE A 1 128 ? -0.785 1.702 -22.703 1.00 87.06 128 PHE A N 1
ATOM 983 C CA . PHE A 1 128 ? -0.375 2.492 -23.869 1.00 87.06 128 PHE A CA 1
ATOM 984 C C . PHE A 1 128 ? 0.685 3.548 -23.560 1.00 87.06 128 PHE A C 1
ATOM 986 O O . PHE A 1 128 ? 1.292 4.070 -24.490 1.00 87.06 128 PHE A O 1
ATOM 993 N N . PHE A 1 129 ? 0.942 3.858 -22.287 1.00 84.31 129 PHE A N 1
ATOM 994 C CA . PHE A 1 129 ? 1.901 4.893 -21.898 1.00 84.31 129 PHE A CA 1
ATOM 995 C C . PHE A 1 129 ? 3.310 4.668 -22.476 1.00 84.31 129 PHE A C 1
ATOM 997 O O . PHE A 1 129 ? 3.842 5.604 -23.073 1.00 84.31 129 PHE A O 1
ATOM 1004 N N . PRO A 1 130 ? 3.910 3.461 -22.410 1.00 81.19 130 PRO A N 1
ATOM 1005 C CA . PRO A 1 130 ? 5.226 3.233 -23.008 1.00 81.19 130 PRO A CA 1
ATOM 1006 C C . PRO A 1 130 ? 5.210 3.372 -24.536 1.00 81.19 130 PRO A C 1
ATOM 1008 O O . PR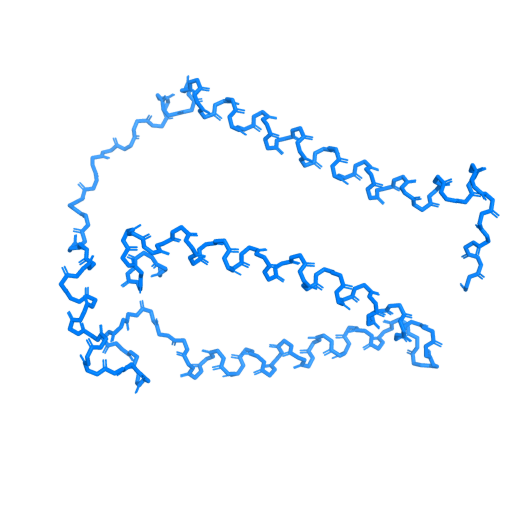O A 1 130 ? 6.109 3.975 -25.116 1.00 81.19 130 PRO A O 1
ATOM 1011 N N . THR A 1 131 ? 4.169 2.854 -25.191 1.00 81.12 131 THR A N 1
ATOM 1012 C CA . THR A 1 131 ? 4.013 2.907 -26.651 1.00 81.12 131 THR A CA 1
ATOM 1013 C C . THR A 1 131 ? 3.853 4.343 -27.143 1.00 81.12 131 THR A C 1
ATOM 1015 O O . THR A 1 131 ? 4.530 4.750 -28.078 1.00 81.12 131 THR A O 1
ATOM 1018 N N . PHE A 1 132 ? 3.043 5.150 -26.457 1.00 83.31 132 PHE A N 1
ATOM 1019 C CA . PHE A 1 132 ? 2.861 6.566 -26.768 1.00 83.31 132 PHE A CA 1
ATOM 1020 C C . PHE A 1 132 ? 4.172 7.362 -26.648 1.00 83.31 132 PHE A C 1
ATOM 1022 O O . PHE A 1 132 ? 4.500 8.155 -27.529 1.00 83.31 132 PHE A O 1
ATOM 1029 N N . LEU A 1 133 ? 4.958 7.124 -25.589 1.00 83.38 133 LEU A N 1
ATOM 1030 C CA . LEU A 1 133 ? 6.265 7.774 -25.417 1.00 83.38 133 LEU A CA 1
ATOM 1031 C C . LEU A 1 133 ? 7.253 7.423 -26.536 1.00 83.38 133 LEU A C 1
ATOM 1033 O O . LEU A 1 133 ? 8.065 8.264 -26.927 1.00 83.38 133 LEU A O 1
ATOM 1037 N N . ARG A 1 134 ? 7.182 6.189 -27.041 1.00 78.06 134 ARG A N 1
ATOM 1038 C CA . ARG A 1 134 ? 8.036 5.703 -28.124 1.00 78.06 134 ARG A CA 1
ATOM 1039 C C . ARG A 1 134 ? 7.636 6.269 -29.481 1.00 78.06 134 ARG A C 1
ATOM 1041 O O . ARG A 1 134 ? 8.497 6.764 -30.200 1.00 78.06 134 ARG A O 1
ATOM 1048 N N . ASP A 1 135 ? 6.357 6.152 -29.821 1.00 81.75 135 ASP A N 1
ATOM 1049 C CA . ASP A 1 135 ? 5.879 6.307 -31.195 1.00 81.75 135 ASP A CA 1
ATOM 1050 C C . ASP A 1 135 ? 5.552 7.770 -31.525 1.00 81.75 135 ASP A C 1
ATOM 1052 O O . ASP A 1 135 ? 5.870 8.233 -32.617 1.00 81.75 135 ASP A O 1
ATOM 1056 N N . GLU A 1 136 ? 4.990 8.521 -30.572 1.00 84.69 136 GLU A N 1
ATOM 1057 C CA . GLU A 1 136 ? 4.597 9.926 -30.776 1.00 84.69 136 GLU A CA 1
ATOM 1058 C C . GLU A 1 136 ? 5.670 10.901 -30.282 1.00 84.69 136 GLU A C 1
ATOM 1060 O O . GLU A 1 136 ? 5.970 11.906 -30.925 1.00 84.69 136 GLU A O 1
ATOM 1065 N N . LEU A 1 137 ? 6.270 10.605 -29.125 1.00 79.00 137 LEU A N 1
ATOM 1066 C CA . LEU A 1 137 ? 7.267 11.478 -28.501 1.00 79.00 137 LEU A CA 1
ATOM 1067 C C . LEU A 1 137 ? 8.711 11.170 -28.931 1.00 79.00 137 LEU A C 1
ATOM 1069 O O . LEU A 1 137 ? 9.617 11.915 -28.556 1.00 79.00 137 LEU A O 1
ATOM 1073 N N . LEU A 1 138 ? 8.925 10.091 -29.699 1.00 80.12 138 LEU A N 1
ATOM 1074 C CA . LEU A 1 138 ? 10.229 9.620 -30.192 1.00 80.12 138 LEU A CA 1
ATOM 1075 C C . LEU A 1 138 ? 11.306 9.523 -29.099 1.00 80.12 138 LEU A C 1
ATOM 1077 O O . LEU A 1 138 ? 12.503 9.634 -29.378 1.00 80.12 138 LEU A O 1
ATOM 1081 N N . VAL A 1 139 ? 10.901 9.312 -27.843 1.00 79.94 139 VAL A N 1
ATOM 1082 C CA . VAL A 1 139 ? 11.848 9.128 -26.744 1.00 79.94 139 VAL A CA 1
ATOM 1083 C C . VAL A 1 139 ? 12.494 7.755 -26.933 1.00 79.94 139 VAL A C 1
ATOM 1085 O O . VAL A 1 139 ? 11.778 6.747 -26.980 1.00 79.94 139 VAL A O 1
ATOM 1088 N N . PRO A 1 140 ? 13.833 7.667 -27.045 1.00 69.25 140 PRO A N 1
ATOM 1089 C CA . PRO A 1 140 ? 14.501 6.388 -27.174 1.00 69.25 140 PRO A CA 1
ATOM 1090 C C . PRO A 1 140 ? 14.346 5.623 -25.860 1.00 69.25 140 PRO A C 1
ATOM 1092 O O . PRO A 1 140 ? 15.072 5.841 -24.897 1.00 69.25 140 PRO A O 1
ATOM 1095 N N . LEU A 1 141 ? 13.398 4.689 -25.833 1.00 63.44 141 LEU A N 1
ATOM 1096 C CA . LEU A 1 141 ? 13.256 3.699 -24.761 1.00 63.44 141 LEU A CA 1
ATOM 1097 C C . LEU A 1 141 ? 14.320 2.589 -24.859 1.00 63.44 141 LEU A C 1
ATOM 1099 O O . LEU A 1 141 ? 14.168 1.538 -24.245 1.00 63.44 141 LEU A O 1
ATOM 1103 N N . SER A 1 142 ? 15.379 2.793 -25.651 1.00 52.75 142 SER A N 1
ATOM 1104 C CA . SER A 1 142 ? 16.568 1.945 -25.640 1.00 52.75 142 SER A CA 1
ATOM 1105 C C . SER A 1 142 ? 17.373 2.230 -24.371 1.00 52.75 142 SER A C 1
ATOM 1107 O O . SER A 1 142 ? 18.266 3.081 -24.370 1.00 52.75 142 SER A O 1
ATOM 1109 N N . LEU A 1 143 ? 17.012 1.525 -23.304 1.00 46.84 143 LEU A N 1
ATOM 1110 C CA . LEU A 1 143 ? 17.885 1.191 -22.184 1.00 46.84 143 LEU A CA 1
ATOM 1111 C C . LEU A 1 143 ? 18.158 -0.310 -22.241 1.00 46.84 143 LEU A C 1
ATOM 1113 O O . LEU A 1 143 ? 17.171 -1.073 -22.352 1.00 46.84 143 LEU A O 1
#

Organism: NCBI:txid1538716

Secondary structure (DSSP, 8-state):
-HHH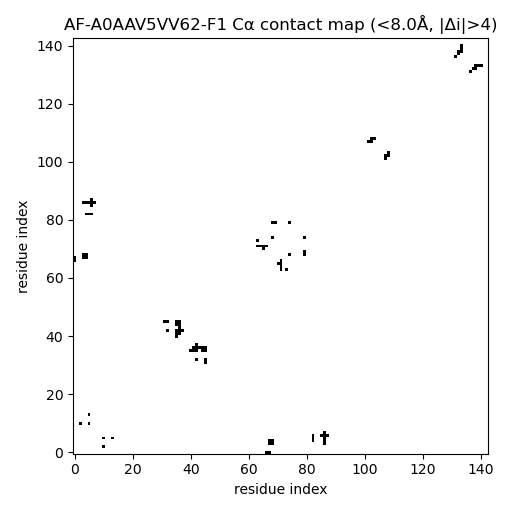HS-TTTHHHHHHHHHHHHHHHHHHHHHHHHHHHTSTTTTHHHHHHHHHHHHHHHHHHHHH--SSTTT-SS--HHHHHHHHHHS------PPPP-HHHHHT-HHHHHHHHHHHHHHHHHHHHHHHHHHHHHHTS------

Foldseek 3Di:
DLLLQDFPVCSVVVVVVVVVVVVVCVVVLVVVQVVVCPDPVHNVVSVVVVVVVVVVVVVVCVQQDDPHPVPGPPDDPVSVVVSVVRRDDDDDPDPDDPVVCVVPDPVVVVVVVVVVVVVVVVVVCVVCVVVCCCPVVVDPPPD

Mean predicted aligned error: 9.62 Å

Solvent-accessible surface area (backbone atoms only — not comparable to full-atom values): 8502 Å² total; per-residue (Å²): 100,68,78,79,76,40,34,79,86,52,41,59,60,53,53,50,57,60,53,53,49,55,59,51,50,53,56,52,48,53,55,52,41,52,57,35,42,75,36,97,69,26,65,66,45,41,57,54,54,54,49,50,53,50,51,55,50,49,56,51,42,71,74,69,63,51,83,42,83,88,71,37,90,82,67,52,71,70,54,53,53,50,48,65,74,55,37,77,74,78,78,71,87,72,73,85,76,60,59,72,64,54,68,68,29,68,70,52,48,50,52,50,54,51,52,49,53,51,52,51,53,51,51,50,48,66,68,43,47,66,55,47,40,40,73,76,63,62,46,79,81,84,123

InterPro domains:
  IPR011701 Major facilitator superfamily [PF07690] (1-135)
  IPR036259 MFS transporter superfamily [G3DSA:1.20.1250.20] (1-142)
  IPR036259 MFS transporter superfamily [SSF103473] (1-136)
  IPR050382 Major Facilitator Superfamily Sodium/Anion Cotransporter [PTHR11662] (1-139)

pLDDT: mean 82.93, std 10.14, range [46.84, 96.06]

Nearest PDB structures (foldseek):
  9ayb-assembly1_A  TM=7.488E-01  e=9.235E-04  Homo sapiens
  8u3f-assembly1_A  TM=7.358E-01  e=4.017E-03  Homo sapiens